Protein AF-A0A2V9KT29-F1 (afdb_monomer_lite)

Foldseek 3Di:
DVVVVVVVVVVVVVVVVVVVVVVVVVVVCVVVVLVVVCPLLCVLQVVLLVLLLVCVVPVDPVSVVSNVVSLVVLLPDLDLSSLLNLLLCLQFCSDDVSLLSSLLSLLVNAPSSQVNLVVRLPPHSDDPVVGPTDGDPNVSSCCSRPVRRNVCSVVSHGRDDD

Radius of gyration: 22.62 Å; chains: 1; bounding box: 28×69×67 Å

Structure (mmCIF, N/CA/C/O backbone):
data_AF-A0A2V9KT29-F1
#
_entry.id   AF-A0A2V9KT29-F1
#
loop_
_atom_site.group_PDB
_atom_site.id
_atom_site.type_symbol
_atom_site.label_atom_id
_atom_site.label_alt_id
_atom_site.label_comp_id
_atom_site.label_asym_id
_atom_site.label_entity_id
_atom_site.label_seq_id
_atom_site.pdbx_PDB_ins_code
_atom_site.Cartn_x
_atom_site.Cartn_y
_atom_site.Cartn_z
_atom_site.occupancy
_atom_site.B_iso_or_equiv
_atom_site.auth_seq_id
_atom_site.auth_comp_id
_atom_site.auth_asym_id
_atom_site.auth_atom_id
_atom_site.pdbx_PDB_model_num
ATOM 1 N N . MET A 1 1 ? -9.808 -50.518 45.847 1.00 51.06 1 MET A N 1
ATOM 2 C CA . MET A 1 1 ? -9.140 -49.195 45.747 1.00 51.06 1 MET A CA 1
ATOM 3 C C . MET A 1 1 ? -8.441 -48.919 44.402 1.00 51.06 1 MET A C 1
ATOM 5 O O . MET A 1 1 ? -8.273 -47.751 44.078 1.00 51.06 1 MET A O 1
ATOM 9 N N . LEU A 1 2 ? -8.078 -49.921 43.581 1.00 53.47 2 LEU A N 1
ATOM 10 C CA . LEU A 1 2 ? -7.412 -49.693 42.278 1.00 53.47 2 LEU A CA 1
ATOM 11 C C . LEU A 1 2 ? -8.312 -49.133 41.151 1.00 53.47 2 LEU A C 1
ATOM 13 O O . LEU A 1 2 ? -7.809 -48.429 40.277 1.00 53.47 2 LEU A O 1
ATOM 17 N N . SER A 1 3 ? -9.625 -49.391 41.162 1.00 56.19 3 SER A N 1
ATOM 18 C CA . SER A 1 3 ? -10.544 -48.915 40.107 1.00 56.19 3 SER A CA 1
ATOM 19 C C . SER A 1 3 ? -10.706 -47.389 40.099 1.00 56.19 3 SER A C 1
ATOM 21 O O . SER A 1 3 ? -10.730 -46.764 39.043 1.00 56.19 3 SER A O 1
ATOM 23 N N . TRP A 1 4 ? -10.723 -46.763 41.276 1.00 52.28 4 TRP A N 1
ATOM 24 C CA . TRP A 1 4 ? -11.000 -45.331 41.436 1.00 52.28 4 TRP A CA 1
ATOM 25 C C . TRP A 1 4 ? -9.875 -44.424 40.899 1.00 52.28 4 TRP A C 1
ATOM 27 O O . TRP A 1 4 ? -10.131 -43.353 40.350 1.00 52.28 4 TRP A O 1
ATOM 37 N N . ARG A 1 5 ? -8.616 -44.882 40.979 1.00 56.34 5 ARG A N 1
ATOM 38 C CA . ARG A 1 5 ? -7.452 -44.182 40.401 1.00 56.34 5 ARG A CA 1
ATOM 39 C C . ARG A 1 5 ? -7.428 -44.234 38.871 1.00 56.34 5 ARG A C 1
ATOM 41 O O . ARG A 1 5 ? -7.057 -43.246 38.244 1.00 56.34 5 ARG A O 1
ATOM 48 N N . ARG A 1 6 ? -7.864 -45.348 38.271 1.00 57.94 6 ARG A N 1
ATOM 49 C CA . ARG A 1 6 ? -7.939 -45.511 36.808 1.00 57.94 6 ARG A CA 1
ATOM 50 C C . ARG A 1 6 ? -8.980 -44.592 36.170 1.00 57.94 6 ARG A C 1
ATOM 52 O O . ARG A 1 6 ? -8.693 -43.994 35.141 1.00 57.94 6 ARG A O 1
ATOM 59 N N . HIS A 1 7 ? -10.137 -44.412 36.808 1.00 60.72 7 HIS A N 1
ATOM 60 C CA . HIS A 1 7 ? -11.159 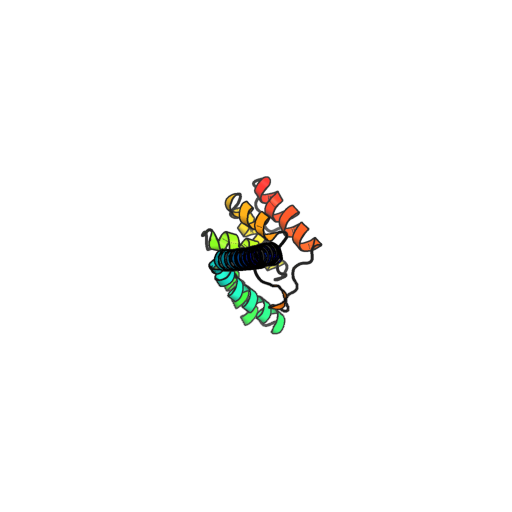-43.487 36.307 1.00 60.72 7 HIS A CA 1
ATOM 61 C C . HIS A 1 7 ? -10.687 -42.029 36.332 1.00 60.72 7 HIS A C 1
ATOM 63 O O . HIS A 1 7 ? -10.881 -41.314 35.356 1.00 60.72 7 HIS A O 1
ATOM 69 N N . ARG A 1 8 ? -10.000 -41.593 37.396 1.00 65.38 8 ARG A N 1
ATOM 70 C CA . ARG A 1 8 ? -9.429 -40.235 37.469 1.00 65.38 8 ARG A CA 1
ATOM 71 C C . ARG A 1 8 ? -8.371 -39.977 36.395 1.00 65.38 8 ARG A C 1
ATOM 73 O O . ARG A 1 8 ? -8.379 -38.912 35.790 1.00 65.38 8 ARG A O 1
ATOM 80 N N . ALA A 1 9 ? -7.502 -40.952 36.132 1.00 67.81 9 ALA A N 1
ATOM 81 C CA . ALA A 1 9 ? -6.513 -40.847 35.063 1.00 67.81 9 ALA A CA 1
ATOM 82 C C . ALA A 1 9 ? -7.171 -40.760 33.673 1.00 67.81 9 ALA A C 1
ATOM 84 O O . ALA A 1 9 ? -6.770 -39.930 32.865 1.00 67.81 9 ALA A O 1
ATOM 85 N N . ALA A 1 10 ? -8.223 -41.547 33.419 1.00 71.50 10 ALA A N 1
ATOM 86 C CA . ALA A 1 10 ? -8.967 -41.493 32.160 1.00 71.50 10 ALA A CA 1
ATOM 87 C C . ALA A 1 10 ? -9.646 -40.128 31.936 1.00 71.50 10 ALA A C 1
ATOM 89 O O . ALA A 1 10 ? -9.542 -39.568 30.849 1.00 71.50 10 ALA A O 1
ATOM 90 N N . TRP A 1 11 ? -10.269 -39.550 32.970 1.00 75.06 11 TRP A N 1
ATOM 91 C CA . TRP A 1 11 ? -10.883 -38.218 32.884 1.00 75.06 11 TRP A CA 1
ATOM 92 C C . TRP A 1 11 ? -9.866 -37.099 32.627 1.00 75.06 11 TRP A C 1
ATOM 94 O O . TRP A 1 11 ? -10.164 -36.178 31.871 1.00 75.06 11 TRP A O 1
ATOM 104 N N . LEU A 1 12 ? -8.659 -37.191 33.197 1.00 76.06 12 LEU A N 1
ATOM 105 C CA . LEU A 1 12 ? -7.583 -36.224 32.946 1.00 76.06 12 LEU A CA 1
ATOM 106 C C . LEU A 1 12 ? -7.050 -36.305 31.509 1.00 76.06 12 LEU A C 1
ATOM 108 O O . LEU A 1 12 ? -6.815 -35.270 30.891 1.00 76.06 12 LEU A O 1
ATOM 112 N N . VAL A 1 13 ? -6.901 -37.515 30.959 1.00 77.69 13 VAL A N 1
ATOM 113 C CA . VAL A 1 13 ? -6.481 -37.709 29.560 1.00 77.69 13 VAL A CA 1
ATOM 114 C C . VAL A 1 13 ? -7.535 -37.172 28.594 1.00 77.69 13 VAL A C 1
ATOM 116 O O . VAL A 1 13 ? -7.186 -36.474 27.646 1.00 77.69 13 VAL A O 1
ATOM 119 N N . ILE A 1 14 ? -8.819 -37.438 28.858 1.00 77.81 14 ILE A N 1
ATOM 120 C CA . ILE A 1 14 ? -9.921 -36.908 28.047 1.00 77.81 14 ILE A CA 1
ATOM 121 C C . ILE A 1 14 ? -9.918 -35.381 28.105 1.00 77.81 14 ILE A C 1
ATOM 123 O O . ILE A 1 14 ? -9.868 -34.754 27.058 1.00 77.81 14 ILE A O 1
ATOM 127 N N . ALA A 1 15 ? -9.877 -34.776 29.297 1.00 75.56 15 ALA A N 1
ATOM 128 C CA . ALA A 1 15 ? -9.858 -33.320 29.441 1.00 75.56 15 ALA A CA 1
ATOM 129 C C . ALA A 1 15 ? -8.665 -32.664 28.720 1.00 75.56 15 ALA A C 1
ATOM 131 O O . ALA A 1 15 ? -8.839 -31.646 28.050 1.00 75.56 15 ALA A O 1
ATOM 132 N N . GLY A 1 16 ? -7.472 -33.263 28.806 1.00 76.44 16 GLY A N 1
ATOM 133 C CA . GLY A 1 16 ? -6.290 -32.796 28.078 1.00 76.44 16 GLY A CA 1
ATOM 134 C C . GLY A 1 16 ? -6.451 -32.888 26.557 1.00 76.44 16 GLY A C 1
ATOM 135 O O . GLY A 1 16 ? -6.128 -31.936 25.849 1.00 76.44 16 GLY A O 1
ATOM 136 N N . ALA A 1 17 ? -7.008 -33.993 26.054 1.00 80.62 17 ALA A N 1
ATOM 137 C CA . ALA A 1 17 ? -7.287 -34.167 24.630 1.00 80.62 17 ALA A CA 1
ATOM 138 C C . ALA A 1 17 ? -8.342 -33.171 24.120 1.00 80.62 17 ALA A C 1
ATOM 140 O O . ALA A 1 17 ? -8.166 -32.594 23.048 1.00 80.62 17 ALA A O 1
ATOM 141 N N . THR A 1 18 ? -9.401 -32.909 24.895 1.00 82.12 18 THR A N 1
ATOM 142 C CA . THR A 1 18 ? -10.435 -31.932 24.526 1.00 82.12 18 THR A CA 1
ATOM 143 C C . THR A 1 18 ? -9.878 -30.513 24.492 1.00 82.12 18 THR A C 1
ATOM 145 O O . THR A 1 18 ? -10.160 -29.777 23.554 1.00 82.12 18 THR A O 1
ATOM 148 N N . LEU A 1 19 ? -9.051 -30.125 25.470 1.00 84.25 19 LEU A N 1
ATOM 149 C CA . LEU A 1 19 ? -8.402 -28.810 25.480 1.00 84.25 19 LEU A CA 1
ATOM 150 C C . LEU A 1 19 ? -7.433 -28.642 24.304 1.00 84.25 19 LEU A C 1
ATOM 152 O O . LEU A 1 19 ? -7.439 -27.593 23.663 1.00 84.25 19 LEU A O 1
ATOM 156 N N . GLY A 1 20 ? -6.653 -29.678 23.981 1.00 84.12 20 GLY A N 1
ATOM 157 C CA . GLY A 1 20 ? -5.776 -29.676 22.808 1.00 84.12 20 GLY A CA 1
ATOM 158 C C . GLY A 1 20 ? -6.552 -29.536 21.496 1.00 84.12 20 GLY A C 1
ATOM 159 O O . GLY A 1 20 ? -6.183 -28.729 20.643 1.00 84.12 20 GLY A O 1
ATOM 160 N N . LEU A 1 21 ? -7.668 -30.258 21.359 1.00 86.25 21 LEU A N 1
ATOM 161 C CA . LEU A 1 21 ? -8.543 -30.169 20.191 1.00 86.25 21 LEU A CA 1
ATOM 162 C C . LEU A 1 21 ? -9.209 -28.789 20.080 1.00 86.25 21 LEU A C 1
ATOM 164 O O . LEU A 1 21 ? -9.226 -28.209 18.998 1.00 86.25 21 LEU A O 1
ATOM 168 N N . CYS A 1 22 ? -9.706 -28.231 21.187 1.00 86.25 22 CYS A N 1
ATOM 169 C CA . CYS A 1 22 ? -10.268 -26.880 21.214 1.00 86.25 22 CYS A CA 1
ATOM 170 C C . CYS A 1 22 ? -9.222 -25.826 20.832 1.00 86.25 22 CYS A C 1
ATOM 172 O O . CYS A 1 22 ? -9.525 -24.944 20.034 1.00 86.25 22 CYS A O 1
ATOM 174 N N . GLY A 1 23 ? -7.989 -25.937 21.340 1.00 83.00 23 GLY A N 1
ATOM 175 C CA . GLY A 1 23 ? -6.885 -25.055 20.957 1.00 83.00 23 GLY A CA 1
ATOM 176 C C . GLY A 1 23 ? -6.604 -25.110 19.455 1.00 83.00 23 GLY A C 1
ATOM 177 O O . GLY A 1 23 ? -6.565 -24.071 18.802 1.00 83.00 23 GLY A O 1
ATOM 178 N N . LEU A 1 24 ? -6.514 -26.318 18.889 1.00 87.69 24 LEU A N 1
ATOM 179 C CA . LEU A 1 24 ? -6.324 -26.520 17.452 1.00 87.69 24 LEU A CA 1
ATOM 180 C C . LEU A 1 24 ? -7.466 -25.902 16.630 1.00 87.69 24 LEU A C 1
ATOM 182 O O . LEU A 1 24 ? -7.211 -25.210 15.648 1.00 87.69 24 LEU A O 1
ATOM 186 N N . ILE A 1 25 ? -8.721 -26.117 17.037 1.00 85.81 25 ILE A N 1
ATOM 187 C CA . ILE A 1 25 ? -9.899 -25.559 16.358 1.00 85.81 25 ILE A CA 1
ATOM 188 C C . ILE A 1 25 ? -9.870 -24.030 16.401 1.00 85.81 25 ILE A C 1
ATOM 190 O O . ILE A 1 25 ? -10.090 -23.399 15.373 1.00 85.81 25 ILE A O 1
ATOM 194 N N . VAL A 1 26 ? -9.551 -23.422 17.546 1.00 82.50 26 VAL A N 1
ATOM 195 C CA . VAL A 1 26 ? -9.444 -21.959 17.667 1.00 82.50 26 VAL A CA 1
ATOM 196 C C . VAL A 1 26 ? -8.338 -21.419 16.763 1.00 82.50 26 VAL A C 1
ATOM 198 O O . VAL A 1 26 ? -8.567 -20.454 16.038 1.00 82.50 26 VAL A O 1
ATOM 201 N N . THR A 1 27 ? -7.168 -22.062 16.724 1.00 77.44 27 THR A N 1
ATOM 202 C CA . THR A 1 27 ? -6.082 -21.667 15.817 1.00 77.44 27 THR A CA 1
ATOM 203 C C . THR A 1 27 ? -6.486 -21.805 14.347 1.00 77.44 27 THR A C 1
ATOM 205 O O . THR A 1 27 ? -6.208 -20.905 13.553 1.00 77.44 27 THR A O 1
ATOM 208 N N . LEU A 1 28 ? -7.175 -22.885 13.970 1.00 77.38 28 LEU A N 1
ATOM 209 C CA . LEU A 1 28 ? -7.664 -23.108 12.604 1.00 77.38 28 LEU A CA 1
ATOM 210 C C . LEU A 1 28 ? -8.745 -22.098 12.203 1.00 77.38 28 LEU A C 1
ATOM 212 O O . LEU A 1 28 ? -8.733 -21.595 11.083 1.00 77.38 28 LEU A O 1
ATOM 216 N N . LEU A 1 29 ? -9.660 -21.760 13.110 1.00 72.00 29 LEU A N 1
ATOM 217 C CA . LEU A 1 29 ? -10.681 -20.742 12.867 1.00 72.00 29 LEU A CA 1
ATOM 218 C C . LEU A 1 29 ? -10.062 -19.345 12.765 1.00 72.00 29 LEU A C 1
ATOM 220 O O . LEU A 1 29 ? -10.426 -18.593 11.867 1.00 72.00 29 LEU A O 1
ATOM 224 N N . TYR A 1 30 ? -9.084 -19.018 13.610 1.00 68.81 30 TYR A N 1
ATOM 225 C CA . TYR A 1 30 ? -8.365 -17.743 13.559 1.00 68.81 30 TYR A CA 1
ATOM 226 C C . TYR A 1 30 ? -7.546 -17.588 12.267 1.00 68.81 30 TYR A C 1
ATOM 228 O O . TYR A 1 30 ? -7.599 -16.555 11.597 1.00 68.81 30 TYR A O 1
ATOM 236 N N . THR A 1 31 ? -6.831 -18.637 11.859 1.00 62.06 31 THR A N 1
ATOM 237 C CA . THR A 1 31 ? -6.070 -18.644 10.596 1.00 62.06 31 THR A CA 1
ATOM 238 C C . THR A 1 31 ? -6.982 -18.626 9.370 1.00 62.06 31 THR A C 1
ATOM 240 O O . THR A 1 31 ? -6.684 -17.937 8.396 1.00 62.06 31 THR A O 1
ATOM 243 N N . ARG A 1 32 ? -8.133 -19.309 9.408 1.00 54.81 32 ARG A N 1
ATOM 244 C CA . ARG A 1 32 ? -9.126 -19.262 8.325 1.00 54.81 32 ARG A CA 1
ATOM 245 C C . ARG A 1 32 ? -9.821 -17.904 8.233 1.00 54.81 32 ARG A C 1
ATOM 247 O O . ARG A 1 32 ? -9.955 -17.387 7.131 1.00 54.81 32 ARG A O 1
ATOM 254 N N . SER A 1 33 ? -10.219 -17.322 9.365 1.00 57.22 33 SER A N 1
ATOM 255 C CA . SER A 1 33 ? -10.848 -15.995 9.431 1.00 57.22 33 SER A CA 1
ATOM 256 C C . SER A 1 33 ? -9.913 -14.922 8.891 1.00 57.22 33 SER A C 1
ATOM 258 O O . SER A 1 33 ? -10.299 -14.168 8.006 1.00 57.22 33 SER A O 1
ATOM 260 N N . SER A 1 34 ? -8.657 -14.914 9.345 1.00 55.50 34 SER A N 1
ATOM 261 C CA . SER A 1 34 ? -7.656 -13.976 8.831 1.00 55.50 34 SER A CA 1
ATOM 262 C C . SER A 1 34 ? -7.323 -14.225 7.358 1.00 55.50 34 SER A C 1
ATOM 264 O O . SER A 1 34 ? -7.005 -13.288 6.644 1.00 55.50 34 SER A O 1
ATOM 266 N N . SER A 1 35 ? -7.435 -15.455 6.848 1.00 54.41 35 SER A N 1
ATOM 267 C CA . SER A 1 35 ? -7.249 -15.722 5.413 1.00 54.41 35 SER A CA 1
ATOM 268 C C . SER A 1 35 ? -8.388 -15.176 4.546 1.00 54.41 35 SER A C 1
ATOM 270 O O . SER A 1 35 ? -8.111 -14.706 3.445 1.00 54.41 35 SER A O 1
ATOM 272 N N . PHE A 1 36 ? -9.628 -15.223 5.042 1.00 54.84 36 PHE A N 1
ATOM 273 C CA . PHE A 1 36 ? -10.825 -14.729 4.349 1.00 54.84 36 PHE A CA 1
ATOM 274 C C . PHE A 1 36 ? -10.912 -13.198 4.364 1.00 54.84 36 PHE A C 1
ATOM 276 O O . PHE A 1 36 ? -11.344 -12.587 3.393 1.00 54.84 36 PHE A O 1
ATOM 283 N N . GLU A 1 37 ? -10.461 -12.575 5.457 1.00 64.25 37 GLU A N 1
ATOM 284 C CA . GLU A 1 37 ? -10.533 -11.125 5.662 1.00 64.25 37 GLU A CA 1
ATOM 285 C C . GLU A 1 37 ? -9.739 -10.323 4.616 1.00 64.25 37 GLU A C 1
ATOM 287 O O . GLU A 1 37 ? -10.098 -9.192 4.322 1.00 64.25 37 GLU A O 1
ATOM 292 N N . TYR A 1 38 ? -8.708 -10.917 4.006 1.00 68.50 38 TYR A N 1
ATOM 293 C CA . TYR A 1 38 ? -7.841 -10.240 3.032 1.00 68.50 38 TYR A CA 1
ATOM 294 C C . TYR A 1 38 ? -8.027 -10.705 1.590 1.00 68.50 38 TYR A C 1
ATOM 296 O O . TYR A 1 38 ? -7.210 -10.350 0.747 1.00 68.50 38 TYR A O 1
ATOM 304 N N . GLU A 1 39 ? -9.003 -11.559 1.281 1.00 77.88 39 GLU A N 1
ATOM 305 C CA . GLU A 1 39 ? -9.066 -12.197 -0.043 1.00 77.88 39 GLU A CA 1
ATOM 306 C C . GLU A 1 39 ? -9.215 -11.159 -1.167 1.00 77.88 39 GLU A C 1
ATOM 308 O O . GLU A 1 39 ? -8.372 -11.099 -2.058 1.00 77.88 39 GLU A O 1
ATOM 313 N N . HIS A 1 40 ? -10.168 -10.232 -1.031 1.00 82.56 40 HIS A N 1
ATOM 314 C CA . HIS A 1 40 ? -10.399 -9.168 -2.015 1.00 82.56 40 HIS A CA 1
ATOM 315 C C . HIS A 1 40 ? -9.224 -8.185 -2.100 1.00 82.56 40 HIS A C 1
ATOM 317 O O . HIS A 1 40 ? -8.788 -7.827 -3.191 1.00 82.56 40 HIS A O 1
ATOM 323 N N . THR A 1 41 ? -8.662 -7.790 -0.954 1.00 87.00 41 THR A N 1
ATOM 324 C CA . THR A 1 41 ? -7.473 -6.930 -0.891 1.00 87.00 41 THR A CA 1
ATOM 325 C C . THR A 1 41 ? -6.303 -7.576 -1.629 1.00 87.00 41 THR A C 1
ATOM 327 O O . THR A 1 41 ? -5.642 -6.949 -2.450 1.00 87.00 41 THR A O 1
ATOM 330 N N . ARG A 1 42 ? -6.054 -8.865 -1.376 1.00 87.88 42 ARG A N 1
ATOM 331 C CA . ARG A 1 42 ? -4.959 -9.619 -1.996 1.00 87.88 42 ARG A CA 1
ATOM 332 C C . ARG A 1 42 ? -5.167 -9.800 -3.490 1.00 87.88 42 ARG A C 1
ATOM 334 O O . ARG A 1 42 ? -4.179 -9.778 -4.218 1.00 87.88 42 ARG A O 1
ATOM 341 N N . ASP A 1 43 ? -6.403 -9.977 -3.933 1.00 91.00 43 ASP A N 1
ATOM 342 C CA . ASP A 1 43 ? -6.726 -10.133 -5.349 1.00 91.00 43 ASP A CA 1
ATOM 343 C C . ASP A 1 43 ? -6.535 -8.828 -6.135 1.00 91.00 43 ASP A C 1
ATOM 345 O O . ASP A 1 43 ? -6.132 -8.883 -7.294 1.00 91.00 43 ASP A O 1
ATOM 349 N N . LEU A 1 44 ? -6.707 -7.665 -5.493 1.00 93.69 44 LEU A N 1
ATOM 350 C CA . LEU A 1 44 ? -6.335 -6.365 -6.065 1.00 93.69 44 LEU A CA 1
ATOM 351 C C . LEU A 1 44 ? -4.819 -6.119 -6.030 1.00 93.69 44 LEU A C 1
ATOM 353 O O . LEU A 1 44 ? -4.247 -5.606 -6.986 1.00 93.69 44 LEU A O 1
ATOM 357 N N . MET A 1 45 ? -4.147 -6.503 -4.943 1.00 93.44 45 MET A N 1
ATOM 358 C CA . MET A 1 45 ? -2.718 -6.225 -4.757 1.00 93.44 45 MET A CA 1
ATOM 359 C C . MET A 1 45 ? -1.797 -7.118 -5.591 1.00 93.44 45 MET A C 1
ATOM 361 O O . MET A 1 45 ? -0.790 -6.640 -6.103 1.00 93.44 45 MET A O 1
ATOM 365 N N . ARG A 1 46 ? -2.096 -8.418 -5.712 1.00 92.56 46 ARG A N 1
ATOM 366 C CA . ARG A 1 46 ? -1.250 -9.382 -6.440 1.00 92.56 46 ARG A CA 1
ATOM 367 C C . ARG A 1 46 ? -0.895 -8.943 -7.861 1.00 92.56 46 ARG A C 1
ATOM 369 O O . ARG A 1 46 ? 0.296 -8.895 -8.134 1.00 92.56 46 ARG A O 1
ATOM 376 N N . PRO A 1 47 ? -1.847 -8.580 -8.743 1.00 94.44 47 PRO A N 1
ATOM 377 C CA . PRO A 1 47 ? -1.496 -8.193 -10.107 1.00 94.44 47 PRO A CA 1
ATOM 378 C C . PRO A 1 47 ? -0.590 -6.957 -10.156 1.00 94.44 47 PRO A C 1
ATOM 380 O O . PRO A 1 47 ? 0.259 -6.875 -11.038 1.00 94.44 47 PRO A O 1
ATOM 383 N N . ILE A 1 48 ? -0.737 -6.026 -9.206 1.00 95.00 48 ILE A N 1
ATOM 384 C CA . ILE A 1 48 ? 0.116 -4.834 -9.093 1.00 95.00 48 ILE A CA 1
ATOM 385 C C . ILE A 1 48 ? 1.524 -5.229 -8.647 1.00 95.00 48 ILE A C 1
ATOM 387 O O . ILE A 1 48 ? 2.498 -4.801 -9.254 1.00 95.00 48 ILE A O 1
ATOM 391 N N . LEU A 1 49 ? 1.642 -6.076 -7.622 1.00 92.81 49 LEU A N 1
ATOM 392 C CA . LEU A 1 49 ? 2.937 -6.540 -7.121 1.00 92.81 49 LEU A CA 1
ATOM 393 C C . LEU A 1 49 ? 3.668 -7.427 -8.141 1.00 92.81 49 LEU A C 1
ATOM 395 O O . LEU A 1 49 ? 4.878 -7.298 -8.303 1.00 92.81 49 LEU A O 1
ATOM 399 N N . ASP A 1 50 ? 2.946 -8.287 -8.861 1.00 92.56 50 ASP A N 1
ATOM 400 C CA . ASP A 1 50 ? 3.498 -9.087 -9.958 1.00 92.56 50 ASP A CA 1
ATOM 401 C C . ASP A 1 50 ? 4.016 -8.181 -11.089 1.00 92.56 50 ASP A C 1
ATOM 403 O O . ASP A 1 50 ? 5.102 -8.414 -11.618 1.00 92.56 50 ASP A O 1
ATOM 407 N N . ALA A 1 51 ? 3.268 -7.128 -11.443 1.00 94.06 51 ALA A N 1
ATOM 408 C CA . ALA A 1 51 ? 3.678 -6.170 -12.469 1.00 94.06 51 ALA A CA 1
ATOM 409 C C . ALA A 1 51 ? 4.868 -5.305 -12.027 1.00 94.06 51 ALA A C 1
ATOM 411 O O . ALA A 1 51 ? 5.769 -5.074 -12.827 1.00 94.06 51 ALA A O 1
ATOM 412 N N . ALA A 1 52 ? 4.909 -4.874 -10.764 1.00 92.44 52 ALA A N 1
ATOM 413 C CA . ALA A 1 52 ? 6.042 -4.139 -10.205 1.00 92.44 52 ALA A CA 1
ATOM 414 C C . ALA A 1 52 ? 7.317 -4.995 -10.220 1.00 92.44 52 ALA A C 1
ATOM 416 O O . ALA A 1 52 ? 8.361 -4.545 -10.682 1.00 92.44 52 ALA A O 1
ATOM 417 N N . GLN A 1 53 ? 7.219 -6.258 -9.793 1.00 90.75 53 GLN A N 1
ATOM 418 C CA . GLN A 1 53 ? 8.317 -7.222 -9.870 1.00 90.75 53 GLN A CA 1
ATOM 419 C C . GLN A 1 53 ? 8.809 -7.394 -11.315 1.00 90.75 53 GLN A C 1
ATOM 421 O O . GLN A 1 53 ? 10.007 -7.322 -11.569 1.00 90.75 53 GLN A O 1
ATOM 426 N N . GLU A 1 54 ? 7.888 -7.576 -12.265 1.00 92.12 54 GLU A N 1
ATOM 427 C CA . GLU A 1 54 ? 8.215 -7.682 -13.689 1.00 92.12 54 GLU A CA 1
ATOM 428 C C . GLU A 1 54 ? 8.910 -6.415 -14.221 1.00 92.12 54 GLU A C 1
ATOM 430 O O . GLU A 1 54 ? 9.866 -6.526 -14.990 1.00 92.12 54 GLU A O 1
ATOM 435 N N . ALA A 1 55 ? 8.466 -5.229 -13.798 1.00 92.19 55 ALA A N 1
ATOM 436 C CA . ALA A 1 55 ? 9.061 -3.951 -14.178 1.00 92.19 55 ALA A CA 1
ATOM 437 C C . ALA A 1 55 ? 10.493 -3.792 -13.644 1.00 92.19 55 ALA A C 1
ATOM 439 O O . ALA A 1 55 ? 11.380 -3.418 -14.411 1.00 92.19 55 ALA A O 1
ATOM 440 N N . PHE A 1 56 ? 10.740 -4.148 -12.378 1.00 89.62 56 PHE A N 1
ATOM 441 C CA . PHE A 1 56 ? 12.090 -4.163 -11.804 1.00 89.62 56 PHE A CA 1
ATOM 442 C C . PHE A 1 56 ? 13.007 -5.197 -12.466 1.00 89.62 56 PHE A C 1
ATOM 444 O O . PHE A 1 56 ? 14.184 -4.922 -12.661 1.00 89.62 56 PHE A O 1
ATOM 451 N N . ASP A 1 57 ? 12.488 -6.375 -12.823 1.00 90.88 57 ASP A N 1
ATOM 452 C CA . ASP A 1 57 ? 13.305 -7.444 -13.411 1.00 90.88 57 ASP A CA 1
ATOM 453 C C . ASP A 1 57 ? 13.707 -7.161 -14.862 1.00 90.88 57 ASP A C 1
ATOM 455 O O . ASP A 1 57 ? 14.786 -7.563 -15.302 1.00 90.88 57 ASP A O 1
ATOM 459 N N . LYS A 1 58 ? 12.811 -6.543 -15.640 1.00 92.81 58 LYS A N 1
ATOM 460 C CA . LYS A 1 58 ? 13.020 -6.324 -17.078 1.00 92.81 58 LYS A CA 1
ATOM 461 C C . LYS A 1 58 ? 13.558 -4.945 -17.418 1.00 92.81 58 LYS A C 1
ATOM 463 O O . LYS A 1 58 ? 14.186 -4.806 -18.464 1.00 92.81 58 LYS A O 1
ATOM 468 N N . GLU A 1 59 ? 13.268 -3.953 -16.579 1.00 89.56 59 GLU A N 1
ATOM 469 C CA . GLU A 1 59 ? 13.619 -2.547 -16.794 1.00 89.56 59 GLU A CA 1
ATOM 470 C C . GLU A 1 59 ? 13.172 -2.011 -18.173 1.00 89.56 59 GLU A C 1
ATOM 472 O O . GLU A 1 59 ? 13.843 -1.175 -18.775 1.00 89.56 59 GLU A O 1
ATOM 477 N N . ASP A 1 60 ? 12.034 -2.494 -18.695 1.00 93.56 60 ASP A N 1
ATOM 478 C CA . ASP A 1 60 ? 11.485 -2.068 -19.988 1.00 93.56 60 ASP A CA 1
ATOM 479 C C . ASP A 1 60 ? 10.220 -1.210 -19.847 1.00 93.56 60 ASP A C 1
ATOM 481 O O . ASP A 1 60 ? 9.401 -1.408 -18.943 1.00 93.56 60 ASP A O 1
ATOM 485 N N . ASP A 1 61 ? 10.035 -0.277 -20.786 1.00 94.44 61 ASP A N 1
ATOM 486 C CA . ASP A 1 61 ? 8.909 0.665 -20.790 1.00 94.44 61 ASP A CA 1
ATOM 487 C C . ASP A 1 61 ? 7.554 -0.045 -20.754 1.00 94.44 61 ASP A C 1
ATOM 489 O O . ASP A 1 61 ? 6.593 0.448 -20.175 1.00 94.44 61 ASP A O 1
ATOM 493 N N . ARG A 1 62 ? 7.429 -1.211 -21.394 1.00 96.31 62 ARG A N 1
ATOM 494 C CA . ARG A 1 62 ? 6.149 -1.924 -21.465 1.00 96.31 62 ARG A CA 1
ATOM 495 C C . ARG A 1 62 ? 5.736 -2.453 -20.092 1.00 96.31 62 ARG A C 1
ATOM 497 O O . ARG A 1 62 ? 4.549 -2.432 -19.769 1.00 96.31 62 ARG A O 1
ATOM 504 N N . SER A 1 63 ? 6.694 -2.946 -19.321 1.00 94.38 63 SER A N 1
ATOM 505 C CA . SER A 1 63 ? 6.483 -3.499 -17.987 1.00 94.38 63 SER A CA 1
ATOM 506 C C . SER A 1 63 ? 6.203 -2.381 -16.982 1.00 94.38 63 SER A C 1
ATOM 508 O O . SER A 1 63 ? 5.253 -2.502 -16.209 1.00 94.38 63 SER A O 1
ATOM 510 N N . TRP A 1 64 ? 6.923 -1.255 -17.080 1.00 93.50 64 TRP A N 1
ATOM 511 C CA . TRP A 1 64 ? 6.628 -0.039 -16.311 1.00 93.50 64 TRP A CA 1
ATOM 512 C C . TRP A 1 64 ? 5.235 0.521 -16.616 1.00 93.50 64 TRP A C 1
ATOM 514 O O . TRP A 1 64 ? 4.435 0.664 -15.696 1.00 93.50 64 TRP A O 1
ATOM 524 N N . ASN A 1 65 ? 4.884 0.705 -17.894 1.00 95.62 65 ASN A N 1
ATOM 525 C CA . ASN A 1 65 ? 3.553 1.183 -18.296 1.00 95.62 65 ASN A CA 1
ATOM 526 C C . ASN A 1 65 ? 2.430 0.282 -17.760 1.00 95.62 65 ASN A C 1
ATOM 528 O O . ASN A 1 65 ? 1.413 0.765 -17.278 1.00 95.62 65 ASN A O 1
ATOM 532 N N . ARG A 1 66 ? 2.610 -1.046 -17.805 1.00 96.44 66 ARG A N 1
ATOM 533 C CA . ARG A 1 66 ? 1.622 -1.992 -17.263 1.00 96.44 66 ARG A CA 1
ATOM 534 C C . ARG A 1 66 ? 1.443 -1.828 -15.753 1.00 96.44 66 ARG A C 1
ATOM 536 O O . ARG A 1 66 ? 0.323 -1.947 -15.259 1.00 96.44 66 ARG A O 1
ATOM 543 N N . PHE A 1 67 ? 2.537 -1.650 -15.021 1.00 95.31 67 PHE A N 1
ATOM 544 C CA . PHE A 1 67 ? 2.498 -1.444 -13.579 1.00 95.31 67 PHE A CA 1
ATOM 545 C C . PHE A 1 67 ? 1.801 -0.119 -13.228 1.00 95.31 67 PHE A C 1
ATOM 547 O O . PHE A 1 67 ? 0.881 -0.122 -12.407 1.00 95.31 67 PHE A O 1
ATOM 554 N N . GLU A 1 68 ? 2.155 0.969 -13.913 1.00 94.19 68 GLU A N 1
ATOM 555 C CA . GLU A 1 68 ? 1.520 2.281 -13.754 1.00 94.19 68 GLU A CA 1
ATOM 556 C C . GLU A 1 68 ? 0.024 2.243 -14.096 1.00 94.19 68 GLU A C 1
ATOM 558 O O . GLU A 1 68 ? -0.790 2.700 -13.297 1.00 94.19 68 GLU A O 1
ATOM 563 N N . ASP A 1 69 ? -0.372 1.594 -15.196 1.00 96.56 69 ASP A N 1
ATOM 564 C CA . ASP A 1 69 ? -1.780 1.428 -15.588 1.00 96.56 69 ASP A CA 1
ATOM 565 C C . ASP A 1 69 ? -2.622 0.753 -14.492 1.00 96.56 69 ASP A C 1
ATOM 567 O O . ASP A 1 69 ? -3.798 1.085 -14.299 1.00 96.56 69 ASP A O 1
ATOM 571 N N . LEU A 1 70 ? -2.050 -0.226 -13.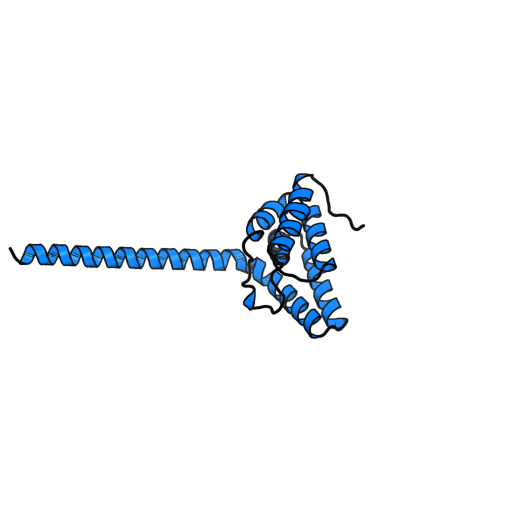783 1.00 96.69 70 LEU A N 1
ATOM 572 C CA . LEU A 1 70 ? -2.734 -0.923 -12.694 1.00 96.69 70 LEU A CA 1
ATOM 573 C C . LEU A 1 70 ? -2.844 -0.051 -11.436 1.00 96.69 70 LEU A C 1
ATOM 575 O O . LEU A 1 70 ? -3.885 -0.078 -10.772 1.00 96.69 70 LEU A O 1
ATOM 579 N N . LEU A 1 71 ? -1.815 0.740 -11.120 1.00 95.44 71 LEU A N 1
ATOM 580 C CA . LEU A 1 71 ? -1.879 1.726 -10.038 1.00 95.44 71 LEU A CA 1
ATOM 581 C C . LEU A 1 71 ? -2.913 2.814 -10.330 1.00 95.44 71 LEU A C 1
ATOM 583 O O . LEU A 1 71 ? -3.710 3.158 -9.457 1.00 95.44 71 LEU A O 1
ATOM 587 N N . ASP A 1 72 ? -2.968 3.290 -11.568 1.00 94.94 72 ASP A N 1
ATOM 588 C CA . ASP A 1 72 ? -3.946 4.267 -12.037 1.00 94.94 72 ASP A CA 1
ATOM 589 C C . ASP A 1 72 ? -5.383 3.748 -11.917 1.00 94.94 72 ASP A C 1
ATOM 591 O O . ASP A 1 72 ? -6.292 4.465 -11.486 1.00 94.94 72 ASP A O 1
ATOM 595 N N . GLN A 1 73 ? -5.608 2.480 -12.271 1.00 95.94 73 GLN A N 1
ATOM 596 C CA . GLN A 1 73 ? -6.904 1.826 -12.094 1.00 95.94 73 GLN A CA 1
ATOM 597 C C . GLN A 1 73 ? -7.291 1.744 -10.617 1.00 95.94 73 GLN A C 1
ATOM 599 O O . GLN A 1 73 ? -8.408 2.127 -10.261 1.00 95.94 73 GLN A O 1
ATOM 604 N N . LEU A 1 74 ? -6.366 1.314 -9.753 1.00 95.88 74 LEU A N 1
ATOM 605 C CA . LEU A 1 74 ? -6.596 1.249 -8.310 1.00 95.88 74 LEU A CA 1
ATOM 606 C C . LEU A 1 74 ? -6.874 2.637 -7.710 1.00 95.88 74 LEU A C 1
ATOM 608 O O . LEU A 1 74 ? -7.718 2.776 -6.827 1.00 95.88 74 LEU A O 1
ATOM 612 N N . SER A 1 75 ? -6.186 3.665 -8.207 1.00 93.19 75 SER A N 1
ATOM 613 C CA . SER A 1 75 ? -6.332 5.060 -7.789 1.00 93.19 75 SER A CA 1
ATOM 614 C C . SER A 1 75 ? -7.728 5.613 -8.115 1.00 93.19 75 SER A C 1
ATOM 616 O O . SER A 1 75 ? -8.341 6.327 -7.312 1.00 93.19 75 SER A O 1
ATOM 618 N N . ARG A 1 76 ? -8.279 5.240 -9.276 1.00 94.69 76 ARG A N 1
ATOM 619 C CA . ARG A 1 76 ? -9.628 5.641 -9.710 1.00 94.69 76 ARG A CA 1
ATOM 620 C C . ARG A 1 76 ? -10.739 4.875 -8.995 1.00 94.69 76 ARG A C 1
ATOM 622 O O . ARG A 1 76 ? -11.843 5.406 -8.875 1.00 94.69 76 ARG A O 1
ATOM 629 N N . ASP A 1 77 ? -10.466 3.672 -8.500 1.00 94.50 77 ASP A N 1
ATOM 630 C CA . ASP A 1 77 ? -11.423 2.890 -7.720 1.00 94.50 77 ASP A CA 1
ATOM 631 C C . ASP A 1 77 ? -11.664 3.542 -6.341 1.00 94.50 77 ASP A C 1
ATOM 633 O O . ASP A 1 77 ? -10.741 3.833 -5.582 1.00 94.50 77 ASP A O 1
ATOM 637 N N . GLN A 1 78 ? -12.930 3.826 -6.030 1.00 91.62 78 GLN A N 1
ATOM 638 C CA . GLN A 1 78 ? -13.358 4.487 -4.791 1.00 91.62 78 GLN A CA 1
ATOM 639 C C . GLN A 1 78 ? -13.999 3.514 -3.791 1.00 91.62 78 GLN A C 1
ATOM 641 O O . GLN A 1 78 ? -14.666 3.950 -2.849 1.00 91.62 78 GLN A O 1
ATOM 646 N N . THR A 1 79 ? -13.859 2.206 -4.009 1.00 92.38 79 THR A N 1
ATOM 647 C CA . THR A 1 79 ? -14.390 1.183 -3.111 1.00 92.38 79 THR A CA 1
ATOM 648 C C . THR A 1 79 ? -13.518 0.994 -1.863 1.00 92.38 79 THR A C 1
ATOM 650 O O . THR A 1 79 ? -12.305 1.191 -1.911 1.00 92.38 79 THR A O 1
ATOM 653 N N . PRO A 1 80 ? -14.096 0.513 -0.743 1.00 91.88 80 PRO A N 1
ATOM 654 C CA . PRO A 1 80 ? -13.322 0.198 0.460 1.00 91.88 80 PRO A CA 1
ATOM 655 C C . PRO A 1 80 ? -12.218 -0.847 0.233 1.00 91.88 80 PRO A C 1
ATOM 657 O O . PRO A 1 80 ? -11.187 -0.814 0.895 1.00 91.88 80 PRO A O 1
ATOM 660 N N . ALA A 1 81 ? -12.417 -1.771 -0.713 1.00 91.50 81 ALA A N 1
ATOM 661 C CA . ALA A 1 81 ? -11.406 -2.766 -1.062 1.00 91.50 81 ALA A CA 1
ATOM 662 C C . ALA A 1 81 ? -10.183 -2.121 -1.733 1.00 91.50 81 ALA A C 1
ATOM 664 O O . ALA A 1 81 ? -9.056 -2.532 -1.461 1.00 91.50 81 ALA A O 1
ATOM 665 N N . ALA A 1 82 ? -10.394 -1.096 -2.565 1.00 93.44 82 ALA A N 1
ATOM 666 C CA . ALA A 1 82 ? -9.314 -0.320 -3.163 1.00 93.44 82 ALA A CA 1
ATOM 667 C C . ALA A 1 82 ? -8.591 0.552 -2.126 1.00 93.44 82 ALA A C 1
ATOM 669 O O . ALA A 1 82 ? -7.364 0.622 -2.150 1.00 93.44 82 ALA A O 1
ATOM 670 N N . ASP A 1 83 ? -9.325 1.147 -1.177 1.00 94.94 83 ASP A N 1
ATOM 671 C CA . ASP A 1 83 ? -8.752 1.859 -0.023 1.00 94.94 83 ASP A CA 1
ATOM 672 C C . ASP A 1 83 ? -7.812 0.942 0.775 1.00 94.94 83 ASP A C 1
ATOM 674 O O . ASP A 1 83 ? -6.661 1.294 1.051 1.00 94.94 83 ASP A O 1
ATOM 678 N N . GLU A 1 84 ? -8.287 -0.265 1.087 1.00 95.00 84 GLU A N 1
ATOM 679 C CA . GLU A 1 84 ? -7.517 -1.271 1.811 1.00 95.00 84 GLU A CA 1
ATOM 680 C C . GLU A 1 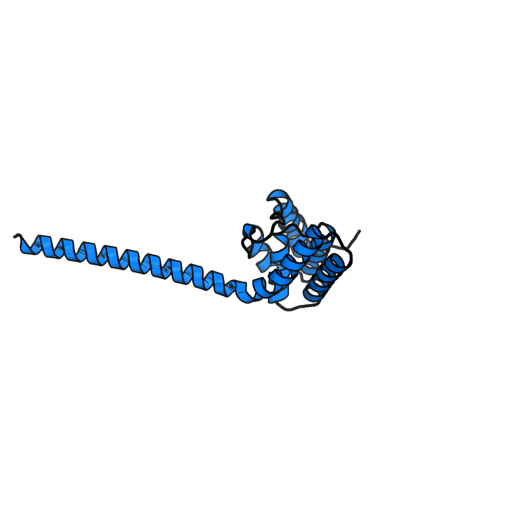84 ? -6.306 -1.763 1.007 1.00 95.00 84 GLU A C 1
ATOM 682 O O . GLU A 1 84 ? -5.207 -1.873 1.552 1.00 95.00 84 GLU A O 1
ATOM 687 N N . ALA A 1 85 ? -6.472 -2.021 -0.292 1.00 95.25 85 ALA A N 1
ATOM 688 C CA . ALA A 1 85 ? -5.388 -2.481 -1.156 1.00 95.25 85 ALA A CA 1
ATOM 689 C C . ALA A 1 85 ? -4.291 -1.420 -1.313 1.00 95.25 85 ALA A C 1
ATOM 691 O O . ALA A 1 85 ? -3.113 -1.753 -1.187 1.00 95.25 85 ALA A O 1
ATOM 692 N N . SER A 1 86 ? -4.650 -0.147 -1.508 1.00 95.75 86 SER A N 1
ATOM 693 C CA . SER A 1 86 ? -3.680 0.952 -1.573 1.00 95.75 86 SER A CA 1
ATOM 694 C C . SER A 1 86 ? -2.885 1.084 -0.274 1.00 95.75 86 SER A C 1
ATOM 696 O O . SER A 1 86 ? -1.662 1.181 -0.321 1.00 95.75 86 SER A O 1
ATOM 698 N N . ALA A 1 87 ? -3.549 1.020 0.886 1.00 95.31 87 ALA A N 1
ATOM 699 C CA . ALA A 1 87 ? -2.860 1.047 2.177 1.00 95.31 87 ALA A CA 1
ATOM 700 C C . ALA A 1 87 ? -1.936 -0.169 2.362 1.00 95.31 87 ALA A C 1
ATOM 702 O O . ALA A 1 87 ? -0.840 -0.044 2.904 1.00 95.31 87 ALA A O 1
ATOM 703 N N . GLY A 1 88 ? -2.352 -1.346 1.889 1.00 93.06 88 GLY A N 1
ATOM 704 C CA . GLY A 1 88 ? -1.540 -2.558 1.929 1.00 93.06 88 GLY A CA 1
ATOM 705 C C . GLY A 1 88 ? -0.299 -2.498 1.033 1.00 93.06 88 GLY A C 1
ATOM 706 O O . GLY A 1 88 ? 0.739 -3.054 1.395 1.00 93.06 88 GLY A O 1
ATOM 707 N N . LEU A 1 89 ? -0.385 -1.836 -0.126 1.00 93.88 89 LEU A N 1
ATOM 708 C CA . LEU A 1 89 ? 0.738 -1.694 -1.060 1.00 93.88 89 LEU A CA 1
ATOM 709 C C . LEU A 1 89 ? 1.884 -0.853 -0.481 1.00 93.88 89 LEU A C 1
ATOM 711 O O . LEU A 1 89 ? 3.035 -1.159 -0.777 1.00 93.88 89 LEU A O 1
ATOM 715 N N . LEU A 1 90 ? 1.604 0.098 0.420 1.00 92.94 90 LEU A N 1
ATOM 716 C CA . LEU A 1 90 ? 2.636 0.884 1.120 1.00 92.94 90 LEU A CA 1
ATOM 717 C C . LEU A 1 90 ? 3.588 0.030 1.979 1.00 92.94 90 LEU A C 1
ATOM 719 O O . LEU A 1 90 ? 4.645 0.495 2.398 1.00 92.94 90 LEU A O 1
ATOM 723 N N . CYS A 1 91 ? 3.249 -1.232 2.264 1.00 90.88 91 CYS A N 1
ATOM 724 C CA . CYS A 1 91 ? 4.160 -2.138 2.962 1.00 90.88 91 CYS A CA 1
ATOM 725 C C . CYS A 1 91 ? 5.337 -2.628 2.097 1.00 90.88 91 CYS A C 1
ATOM 727 O O . CYS A 1 91 ? 6.290 -3.194 2.644 1.00 90.88 91 CYS A O 1
ATOM 729 N N . TYR A 1 92 ? 5.267 -2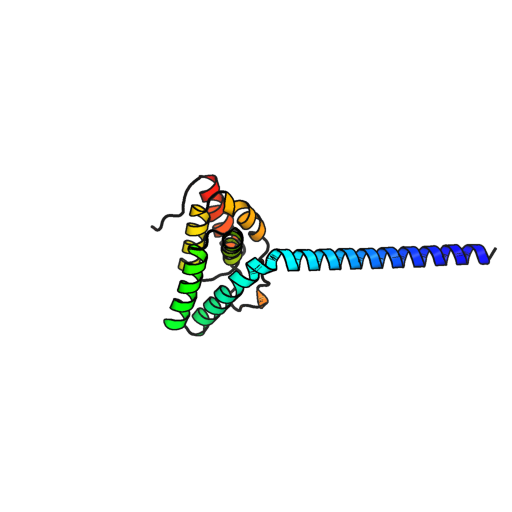.467 0.775 1.00 89.75 92 TYR A N 1
ATOM 730 C CA . TYR A 1 92 ? 6.246 -2.982 -0.182 1.00 89.75 92 TYR A CA 1
ATOM 731 C C . TYR A 1 92 ? 6.979 -1.830 -0.851 1.00 89.75 92 TYR A C 1
ATOM 733 O O . TYR A 1 92 ? 6.380 -0.807 -1.174 1.00 89.75 92 TYR A O 1
ATOM 741 N N . TYR A 1 93 ? 8.273 -2.015 -1.100 1.00 87.19 93 TYR A N 1
ATOM 742 C CA . TYR A 1 93 ? 9.001 -1.084 -1.943 1.00 87.19 93 TYR A CA 1
ATOM 743 C C . TYR A 1 93 ? 8.604 -1.305 -3.406 1.00 87.19 93 TYR A C 1
ATOM 745 O O . TYR A 1 93 ? 8.964 -2.318 -4.003 1.00 87.19 93 TYR A O 1
ATOM 753 N N . ILE A 1 94 ? 7.855 -0.354 -3.965 1.00 88.00 94 ILE A N 1
ATOM 754 C CA . ILE A 1 94 ? 7.387 -0.370 -5.361 1.00 88.00 94 ILE A CA 1
ATOM 755 C C . ILE A 1 94 ? 7.919 0.825 -6.175 1.00 88.00 94 ILE A C 1
ATOM 757 O O . ILE A 1 94 ? 7.407 1.120 -7.249 1.00 88.00 94 ILE A O 1
ATOM 761 N N . GLY A 1 95 ? 8.951 1.505 -5.663 1.00 87.44 95 GLY A N 1
ATOM 762 C CA . GLY A 1 95 ? 9.513 2.740 -6.221 1.00 87.44 95 GLY A CA 1
ATOM 763 C C . GLY A 1 95 ? 8.980 4.007 -5.540 1.00 87.44 95 GLY A C 1
ATOM 764 O O . GLY A 1 95 ? 7.874 4.013 -5.003 1.00 87.44 95 GLY A O 1
ATOM 765 N N . SER A 1 96 ? 9.777 5.082 -5.558 1.00 86.31 96 SER A N 1
ATOM 766 C CA . SER A 1 96 ? 9.459 6.344 -4.868 1.00 86.31 96 SER A CA 1
ATOM 767 C C . SER A 1 96 ? 8.225 7.038 -5.443 1.00 86.31 96 SER A C 1
ATOM 769 O O . SER A 1 96 ? 7.281 7.298 -4.708 1.00 86.31 96 SER A O 1
ATOM 771 N N . HIS A 1 97 ? 8.187 7.253 -6.761 1.00 89.25 97 HIS A N 1
ATOM 772 C CA . HIS A 1 97 ? 7.056 7.922 -7.407 1.00 89.25 97 HIS A CA 1
ATOM 773 C C . HIS A 1 97 ? 5.728 7.139 -7.256 1.00 89.25 97 HIS A C 1
ATOM 775 O O . HIS A 1 97 ? 4.734 7.719 -6.822 1.00 89.25 97 HIS A O 1
ATOM 781 N N . PRO A 1 98 ? 5.688 5.808 -7.473 1.00 91.00 98 PRO A N 1
ATOM 782 C CA . PRO A 1 98 ? 4.511 4.998 -7.153 1.00 91.00 98 PRO A CA 1
ATOM 783 C C . PRO A 1 98 ? 4.049 5.074 -5.690 1.00 91.00 98 PRO A C 1
ATOM 785 O O . PRO A 1 98 ? 2.846 5.060 -5.421 1.00 91.00 98 PRO A O 1
ATOM 788 N N . ALA A 1 99 ? 4.983 5.140 -4.736 1.00 89.88 99 ALA A N 1
ATOM 789 C CA . ALA A 1 99 ? 4.646 5.283 -3.322 1.00 89.88 99 ALA A CA 1
ATOM 790 C C . ALA A 1 99 ? 4.000 6.649 -3.033 1.00 89.88 99 ALA A C 1
ATOM 792 O O . ALA A 1 99 ? 2.968 6.694 -2.364 1.00 89.88 99 ALA A O 1
ATOM 793 N N . GLU A 1 100 ? 4.540 7.734 -3.594 1.00 90.50 100 GLU A N 1
ATOM 794 C CA . GLU A 1 100 ? 3.962 9.081 -3.494 1.00 90.50 100 GLU A CA 1
ATOM 795 C C . GLU A 1 100 ? 2.536 9.123 -4.059 1.00 90.50 100 GLU A C 1
ATOM 797 O O . GLU A 1 100 ? 1.624 9.588 -3.377 1.00 90.50 100 GLU A O 1
ATOM 802 N N . MET A 1 101 ? 2.299 8.529 -5.236 1.00 91.69 101 MET A N 1
ATOM 803 C CA . MET A 1 101 ? 0.955 8.430 -5.822 1.00 91.69 101 MET A CA 1
ATOM 804 C C . MET A 1 101 ? -0.040 7.701 -4.905 1.00 91.69 101 MET A C 1
ATOM 806 O O . MET A 1 101 ? -1.209 8.088 -4.799 1.00 91.69 101 MET A O 1
ATOM 810 N N . LEU A 1 102 ? 0.396 6.631 -4.229 1.00 94.06 102 LEU A N 1
ATOM 811 C CA . LEU A 1 102 ? -0.447 5.920 -3.266 1.00 94.06 102 LEU A CA 1
ATOM 812 C C . LEU A 1 102 ? -0.773 6.797 -2.054 1.00 94.06 102 LEU A C 1
ATOM 814 O O . LEU A 1 102 ? -1.931 6.825 -1.627 1.00 94.06 102 LEU A O 1
ATOM 818 N N . VAL A 1 103 ? 0.212 7.515 -1.508 1.00 94.69 103 VAL A N 1
ATOM 819 C CA . VAL A 1 103 ? 0.016 8.425 -0.369 1.00 94.69 103 VAL A CA 1
ATOM 820 C C . VAL A 1 103 ? -0.893 9.591 -0.755 1.00 94.69 103 VAL A C 1
ATOM 822 O O . VAL A 1 103 ? -1.844 9.891 -0.030 1.00 94.69 103 VAL A O 1
ATOM 825 N N . GLU A 1 104 ? -0.685 10.212 -1.914 1.00 93.38 104 GLU A N 1
ATOM 826 C CA . GLU A 1 104 ? -1.580 11.234 -2.459 1.00 93.38 104 GLU A CA 1
ATOM 827 C C . GLU A 1 104 ? -3.013 10.706 -2.550 1.00 93.38 104 GLU A C 1
ATOM 829 O O . GLU A 1 104 ? -3.953 11.323 -2.039 1.00 93.38 104 GLU A O 1
ATOM 834 N N . ASN A 1 105 ? -3.205 9.530 -3.142 1.00 93.31 105 ASN A N 1
ATOM 835 C CA . ASN A 1 105 ? -4.536 8.965 -3.278 1.00 93.31 105 ASN A CA 1
ATOM 836 C C . ASN A 1 105 ? -5.190 8.694 -1.908 1.00 93.31 105 ASN A C 1
ATOM 838 O O . ASN A 1 105 ? -6.337 9.081 -1.669 1.00 93.31 105 ASN A O 1
ATOM 842 N N . LEU A 1 106 ? -4.456 8.082 -0.978 1.00 95.75 106 LEU A N 1
ATOM 843 C CA . LEU A 1 106 ? -4.946 7.777 0.368 1.00 95.75 106 LEU A CA 1
ATOM 844 C C . LEU A 1 106 ? -5.266 9.046 1.169 1.00 95.75 106 LEU A C 1
ATOM 846 O O . LEU A 1 106 ? -6.275 9.087 1.877 1.00 95.75 106 LEU A O 1
ATOM 850 N N . THR A 1 107 ? -4.475 10.107 1.017 1.00 95.50 107 THR A N 1
ATOM 851 C CA . THR A 1 107 ? -4.739 11.395 1.673 1.00 95.50 107 THR A CA 1
ATOM 852 C C . THR A 1 107 ? -5.950 12.110 1.069 1.00 95.50 107 THR A C 1
ATOM 854 O O . THR A 1 107 ? -6.783 12.617 1.821 1.00 95.50 107 THR A O 1
ATOM 857 N N . ARG A 1 108 ? -6.162 12.036 -0.256 1.00 93.88 108 ARG A N 1
ATOM 858 C CA . ARG A 1 108 ? -7.414 12.477 -0.913 1.00 93.88 108 ARG A CA 1
ATOM 859 C C . ARG A 1 108 ? -8.631 11.682 -0.445 1.00 93.88 108 ARG A C 1
ATOM 861 O O . ARG A 1 108 ? -9.726 12.233 -0.319 1.00 93.88 108 ARG A O 1
ATOM 868 N N . ARG A 1 109 ? -8.466 10.380 -0.188 1.00 93.88 109 ARG A N 1
ATOM 869 C CA . ARG A 1 109 ? -9.519 9.536 0.396 1.00 93.88 109 ARG A CA 1
ATOM 870 C C . ARG A 1 109 ? -9.847 9.979 1.821 1.00 93.88 109 ARG A C 1
ATOM 872 O O . ARG A 1 109 ? -11.022 9.945 2.194 1.00 93.88 109 ARG A O 1
ATOM 879 N N . GLY A 1 110 ? -8.854 10.445 2.573 1.00 94.44 110 GLY A N 1
ATOM 880 C CA . GLY A 1 110 ? -9.038 11.087 3.867 1.00 94.44 110 GLY A CA 1
ATOM 881 C C . GLY A 1 110 ? -9.409 10.089 4.972 1.00 94.44 110 GLY A C 1
ATOM 882 O O . GLY A 1 110 ? -8.921 8.956 4.971 1.00 94.44 110 GLY A O 1
ATOM 883 N N . PRO A 1 111 ? -10.288 10.459 5.926 1.00 95.88 111 PRO A N 1
ATOM 884 C CA . PRO A 1 111 ? -10.571 9.645 7.112 1.00 95.88 111 PRO A CA 1
ATOM 885 C C . PRO A 1 111 ? -11.016 8.200 6.845 1.00 95.88 111 PRO A C 1
ATOM 887 O O . PRO A 1 111 ? -10.810 7.344 7.703 1.00 95.88 111 PRO A O 1
ATOM 890 N N . ARG A 1 112 ? -11.588 7.896 5.669 1.00 94.75 112 ARG A N 1
ATOM 891 C CA . ARG A 1 112 ? -11.979 6.520 5.304 1.00 94.75 112 ARG A CA 1
ATOM 892 C C . ARG A 1 112 ? -10.792 5.567 5.132 1.00 94.75 112 ARG A C 1
ATOM 894 O O . ARG A 1 112 ? -10.967 4.371 5.316 1.00 94.75 112 ARG A O 1
ATOM 901 N N . ALA A 1 113 ? -9.603 6.084 4.813 1.00 94.75 113 ALA A N 1
ATOM 902 C CA . ALA A 1 113 ? -8.399 5.281 4.611 1.00 94.75 113 ALA A CA 1
ATOM 903 C C . ALA A 1 113 ? -7.664 4.955 5.926 1.00 94.75 113 ALA A C 1
ATOM 905 O O . ALA A 1 113 ? -6.902 3.988 5.986 1.00 94.75 113 ALA A O 1
ATOM 906 N N . LEU A 1 114 ? -7.910 5.728 6.996 1.00 94.88 114 LEU A N 1
ATOM 907 C CA . LEU A 1 114 ? -7.214 5.588 8.283 1.00 94.88 114 LEU A CA 1
ATOM 908 C C . LEU A 1 114 ? -7.276 4.178 8.882 1.00 94.88 114 LEU A C 1
ATOM 910 O O . LEU A 1 114 ? -6.222 3.693 9.294 1.00 94.88 114 LEU A O 1
ATOM 914 N N . PRO A 1 115 ? -8.434 3.484 8.920 1.00 94.75 115 PRO A N 1
ATOM 915 C CA . PRO A 1 115 ? -8.492 2.152 9.514 1.00 94.75 115 PRO A CA 1
ATOM 916 C C . PRO A 1 115 ? -7.539 1.163 8.835 1.00 94.75 115 PRO A C 1
ATOM 918 O O . PRO A 1 115 ? -6.953 0.317 9.504 1.00 94.75 115 PRO A O 1
ATOM 921 N N . TYR A 1 116 ? -7.347 1.283 7.520 1.00 94.50 116 TYR A N 1
ATOM 922 C CA . TYR A 1 116 ? -6.477 0.394 6.749 1.00 94.50 116 TYR A CA 1
ATOM 923 C C . TYR A 1 116 ? -4.996 0.746 6.909 1.00 94.50 116 TYR A C 1
ATOM 925 O O . TYR A 1 116 ? -4.160 -0.148 7.041 1.00 94.50 116 TYR A O 1
ATOM 933 N N . LEU A 1 117 ? -4.671 2.039 6.978 1.00 94.44 117 LEU A N 1
ATOM 934 C CA . LEU A 1 117 ? -3.319 2.504 7.295 1.00 94.44 117 LEU A CA 1
ATOM 935 C C . LEU A 1 117 ? -2.882 2.023 8.686 1.00 94.44 117 LEU A C 1
ATOM 937 O O . LEU A 1 117 ? -1.806 1.448 8.845 1.00 94.44 117 LEU A O 1
ATOM 941 N N . GLU A 1 118 ? -3.749 2.172 9.689 1.00 92.81 118 GLU A N 1
ATOM 942 C CA . GLU A 1 118 ? -3.482 1.694 11.049 1.00 92.81 118 GLU A CA 1
ATOM 943 C C . GLU A 1 118 ? -3.380 0.162 11.121 1.00 92.81 118 GLU A C 1
ATOM 945 O O . GLU A 1 118 ? -2.587 -0.362 11.912 1.00 92.81 118 GLU A O 1
ATOM 950 N N . LYS A 1 119 ? -4.140 -0.551 10.277 1.00 89.62 119 LYS A N 1
ATOM 951 C CA . LYS A 1 119 ? -4.116 -2.015 10.153 1.00 89.62 119 LYS A CA 1
ATOM 952 C C . LYS A 1 119 ? -2.780 -2.527 9.609 1.00 89.62 119 LYS A C 1
ATOM 954 O O . LYS A 1 119 ? -2.225 -3.469 10.176 1.00 89.62 119 LYS A O 1
ATOM 959 N N . PHE A 1 120 ? -2.249 -1.916 8.548 1.00 90.50 120 PHE A N 1
ATOM 960 C CA . PHE A 1 120 ? -1.090 -2.452 7.821 1.00 90.50 120 PHE A CA 1
ATOM 961 C C . PHE A 1 120 ? 0.267 -1.860 8.195 1.00 90.50 120 PHE A C 1
ATOM 963 O O . PHE A 1 120 ? 1.280 -2.490 7.897 1.00 90.50 120 PHE A O 1
ATOM 970 N N . ARG A 1 121 ? 0.323 -0.737 8.928 1.00 87.50 121 ARG A N 1
ATOM 971 C CA . ARG A 1 121 ? 1.595 -0.083 9.313 1.00 87.50 121 ARG A CA 1
ATOM 972 C C . ARG A 1 121 ? 2.645 -1.016 9.940 1.00 87.50 121 ARG A C 1
ATOM 974 O O . ARG A 1 121 ? 3.840 -0.780 9.812 1.00 87.50 121 ARG A O 1
ATOM 981 N N . ASN A 1 122 ? 2.206 -2.095 10.598 1.00 83.12 122 ASN A N 1
ATOM 982 C CA . ASN A 1 122 ? 3.088 -3.060 11.264 1.00 83.12 122 ASN A CA 1
ATOM 983 C C . ASN A 1 122 ? 3.169 -4.427 10.576 1.00 83.12 122 ASN A C 1
ATOM 985 O O . ASN A 1 122 ? 4.152 -5.144 10.763 1.00 83.12 122 ASN A O 1
ATOM 989 N N . VAL A 1 123 ? 2.124 -4.835 9.850 1.00 83.31 123 VAL A N 1
ATOM 990 C CA . VAL A 1 123 ? 1.994 -6.202 9.332 1.00 83.31 123 VAL A CA 1
ATOM 991 C C . VAL A 1 123 ? 1.507 -6.152 7.885 1.00 83.31 123 VAL A C 1
ATOM 993 O O . VAL A 1 123 ? 0.378 -5.723 7.651 1.00 83.31 123 VAL A O 1
ATOM 996 N N . PRO A 1 124 ? 2.309 -6.626 6.916 1.00 85.19 124 PRO A N 1
ATOM 997 C CA . PRO A 1 124 ? 1.912 -6.627 5.516 1.00 85.19 124 PRO A CA 1
ATOM 998 C C . PRO A 1 124 ? 0.790 -7.649 5.247 1.00 85.19 124 PRO A C 1
ATOM 1000 O O . PRO A 1 124 ? 0.809 -8.751 5.809 1.00 85.19 124 PRO A O 1
ATOM 1003 N N . PRO A 1 125 ? -0.157 -7.354 4.338 1.00 84.94 125 PRO A N 1
ATOM 1004 C CA . PRO A 1 125 ? -1.263 -8.262 4.010 1.00 84.94 125 PRO A CA 1
ATOM 1005 C C . PRO A 1 125 ? -0.828 -9.512 3.228 1.00 84.94 125 PRO A C 1
ATOM 1007 O O . PRO A 1 125 ? -1.515 -10.543 3.272 1.00 84.94 125 PRO A O 1
ATOM 1010 N N . ILE A 1 126 ? 0.298 -9.451 2.508 1.00 83.88 126 ILE A N 1
ATOM 1011 C CA . ILE A 1 126 ? 0.903 -10.573 1.773 1.00 83.88 126 ILE A CA 1
ATOM 1012 C C . ILE A 1 126 ? 2.317 -10.831 2.312 1.00 83.88 126 ILE A C 1
ATOM 1014 O O . ILE A 1 126 ? 3.106 -9.919 2.548 1.00 83.88 126 ILE A O 1
ATOM 1018 N N . ALA A 1 127 ? 2.672 -12.097 2.511 1.00 77.25 127 ALA A N 1
ATOM 1019 C CA . ALA A 1 127 ? 4.007 -12.429 2.983 1.00 77.25 127 ALA A CA 1
ATOM 1020 C C . ALA A 1 127 ? 5.073 -12.033 1.945 1.00 77.25 127 ALA A C 1
ATOM 1022 O O . ALA A 1 127 ? 4.995 -12.427 0.782 1.00 77.25 127 ALA A O 1
ATOM 1023 N N . ALA A 1 128 ? 6.073 -11.280 2.395 1.00 68.69 128 ALA A N 1
ATOM 1024 C CA . ALA A 1 128 ? 7.076 -10.644 1.547 1.00 68.69 128 ALA A CA 1
ATOM 1025 C C . ALA A 1 128 ? 7.941 -11.592 0.727 1.00 68.69 128 ALA A C 1
ATOM 1027 O O . ALA A 1 128 ? 8.302 -11.257 -0.385 1.00 68.69 128 ALA A O 1
ATOM 1028 N N . TRP A 1 129 ? 8.224 -12.792 1.241 1.00 67.50 129 TRP A N 1
ATOM 1029 C CA . TRP A 1 129 ? 9.073 -13.781 0.565 1.00 67.50 129 TRP A CA 1
ATOM 1030 C C . TRP A 1 129 ? 8.559 -14.204 -0.821 1.00 67.50 129 TRP A C 1
ATOM 1032 O O . TRP A 1 129 ? 9.281 -14.867 -1.559 1.00 67.50 129 TRP A O 1
ATOM 1042 N N . ARG A 1 130 ? 7.308 -13.870 -1.163 1.00 68.31 130 ARG A N 1
ATOM 1043 C CA . ARG A 1 130 ? 6.728 -14.115 -2.488 1.00 68.31 130 ARG A CA 1
ATOM 1044 C C . ARG A 1 130 ? 7.216 -13.156 -3.569 1.00 68.31 130 ARG A C 1
ATOM 1046 O O . ARG A 1 130 ? 7.109 -13.512 -4.734 1.00 68.31 130 ARG A O 1
ATOM 1053 N N . TYR A 1 131 ? 7.725 -11.990 -3.194 1.00 71.69 131 TYR A N 1
ATOM 1054 C CA . TYR A 1 131 ? 8.236 -10.990 -4.121 1.00 71.69 131 TYR A CA 1
ATOM 1055 C C . TYR A 1 131 ? 9.708 -10.747 -3.796 1.00 71.69 131 TYR A C 1
ATOM 1057 O O . TYR A 1 131 ? 10.096 -10.757 -2.628 1.00 71.69 131 TYR A O 1
ATOM 1065 N N . SER A 1 132 ? 10.545 -10.579 -4.820 1.00 62.47 132 SER A N 1
ATOM 1066 C CA . SER A 1 132 ? 11.946 -10.203 -4.593 1.00 62.47 132 SER A CA 1
ATOM 1067 C C . SER A 1 132 ? 12.074 -8.725 -4.208 1.00 62.47 132 SER A C 1
ATOM 1069 O O . SER A 1 132 ? 13.063 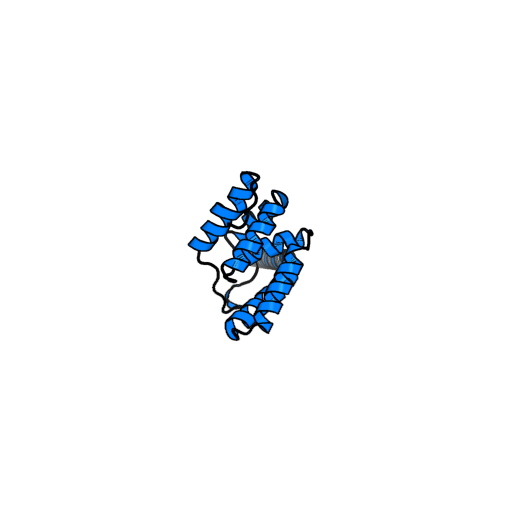-8.339 -3.586 1.00 62.47 132 SER A O 1
ATOM 1071 N N . MET A 1 133 ? 11.035 -7.929 -4.500 1.00 66.31 133 MET A N 1
ATOM 1072 C CA . MET A 1 133 ? 10.838 -6.597 -3.937 1.00 66.31 133 MET A CA 1
ATOM 1073 C C . MET A 1 133 ? 10.898 -6.656 -2.410 1.00 66.31 133 MET A C 1
ATOM 1075 O O . MET A 1 133 ? 10.183 -7.423 -1.756 1.00 66.31 133 MET A O 1
ATOM 1079 N N . VAL A 1 134 ? 11.770 -5.833 -1.835 1.00 65.62 134 VAL A N 1
ATOM 1080 C CA . VAL A 1 134 ? 11.978 -5.786 -0.391 1.00 65.62 134 VAL A CA 1
ATOM 1081 C C . VAL A 1 134 ? 10.716 -5.208 0.255 1.00 65.62 134 VAL A C 1
ATOM 1083 O O . VAL A 1 134 ? 10.121 -4.252 -0.249 1.00 65.62 134 VAL A O 1
ATOM 1086 N N . LEU A 1 135 ? 10.295 -5.764 1.397 1.00 72.00 135 LEU A N 1
ATOM 1087 C CA . LEU A 1 135 ? 9.444 -4.982 2.297 1.00 72.00 135 LEU A CA 1
ATOM 1088 C C . LEU A 1 135 ? 10.138 -3.648 2.521 1.00 72.00 135 LEU A C 1
ATOM 1090 O O . LEU A 1 135 ? 11.323 -3.657 2.858 1.00 72.00 135 LEU A O 1
ATOM 1094 N N . ALA A 1 136 ? 9.406 -2.542 2.403 1.00 67.19 136 ALA A N 1
ATOM 1095 C CA . ALA A 1 136 ? 9.952 -1.255 2.808 1.00 67.19 136 ALA A CA 1
ATOM 1096 C C . ALA A 1 136 ? 10.555 -1.416 4.212 1.00 67.19 136 ALA A C 1
ATOM 1098 O O . ALA A 1 136 ? 9.996 -2.144 5.052 1.00 67.19 136 ALA A O 1
ATOM 1099 N N . SER A 1 137 ? 11.737 -0.846 4.440 1.00 75.00 137 SER A N 1
ATOM 1100 C CA . SER A 1 137 ? 12.424 -0.986 5.720 1.00 75.00 137 SER A CA 1
ATOM 1101 C C . SER A 1 137 ? 11.514 -0.508 6.855 1.00 75.00 137 SER A C 1
ATOM 1103 O O . SER A 1 137 ? 10.546 0.222 6.645 1.00 75.00 137 SER A O 1
ATOM 1105 N N . SER A 1 138 ? 11.776 -0.942 8.091 1.00 75.69 138 SER A N 1
ATOM 1106 C CA . SER A 1 138 ? 10.930 -0.504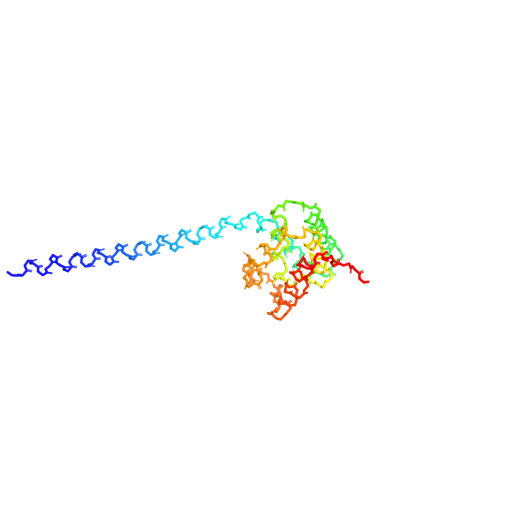 9.211 1.00 75.69 138 SER A CA 1
ATOM 1107 C C . SER A 1 138 ? 10.894 1.021 9.343 1.00 75.69 138 SER A C 1
ATOM 1109 O O . SER A 1 138 ? 9.861 1.550 9.738 1.00 75.69 138 SER A O 1
ATOM 1111 N N . GLU A 1 139 ? 12.000 1.688 9.011 1.00 81.00 139 GLU A N 1
ATOM 1112 C CA . GLU A 1 139 ? 12.140 3.143 9.009 1.00 81.00 139 GLU A CA 1
ATOM 1113 C C . GLU A 1 139 ? 11.323 3.782 7.881 1.00 81.00 139 GLU A C 1
ATOM 1115 O O . GLU A 1 139 ? 10.452 4.596 8.168 1.00 81.00 139 GLU A O 1
ATOM 1120 N N . GLU A 1 140 ? 11.494 3.335 6.631 1.00 79.81 140 GLU A N 1
ATOM 1121 C CA . GLU A 1 140 ? 10.710 3.834 5.486 1.00 79.81 140 GLU A CA 1
ATOM 1122 C C . GLU A 1 140 ? 9.206 3.623 5.685 1.00 79.81 140 GLU A C 1
ATOM 1124 O O . GLU A 1 140 ? 8.411 4.512 5.398 1.00 79.81 140 GLU A O 1
ATOM 1129 N N . ARG A 1 141 ? 8.794 2.473 6.237 1.00 81.25 141 ARG A N 1
ATOM 1130 C CA . ARG A 1 141 ? 7.381 2.236 6.564 1.00 81.25 141 ARG A CA 1
ATOM 1131 C C . ARG A 1 141 ? 6.873 3.202 7.626 1.00 81.25 141 ARG A C 1
ATOM 1133 O O . ARG A 1 141 ? 5.752 3.669 7.494 1.00 81.25 141 ARG A O 1
ATOM 1140 N N . HIS A 1 142 ? 7.648 3.495 8.672 1.00 84.50 142 HIS A N 1
ATOM 1141 C CA . HIS A 1 142 ? 7.210 4.469 9.679 1.00 84.50 142 HIS A CA 1
ATOM 1142 C C . HIS A 1 142 ? 7.099 5.871 9.075 1.00 84.50 142 HIS A C 1
ATOM 1144 O O . HIS A 1 142 ? 6.092 6.532 9.307 1.00 84.50 142 HIS A O 1
ATOM 1150 N N . ALA A 1 143 ? 8.061 6.290 8.249 1.00 87.12 143 ALA A N 1
ATOM 1151 C CA . ALA A 1 143 ? 7.997 7.576 7.558 1.00 87.12 143 ALA A CA 1
ATOM 1152 C C . ALA A 1 143 ? 6.736 7.679 6.676 1.00 87.12 143 ALA A C 1
ATOM 1154 O O . ALA A 1 143 ? 5.892 8.550 6.884 1.00 87.12 143 ALA A O 1
ATOM 1155 N N . ILE A 1 144 ? 6.531 6.713 5.777 1.00 89.12 144 ILE A N 1
ATOM 1156 C CA . ILE A 1 144 ? 5.399 6.710 4.839 1.00 89.12 144 ILE A CA 1
ATOM 1157 C C . ILE A 1 144 ? 4.048 6.605 5.568 1.00 89.12 144 ILE A C 1
ATOM 1159 O O . ILE A 1 144 ? 3.107 7.337 5.259 1.00 89.12 144 ILE A O 1
ATOM 1163 N N . PHE A 1 145 ? 3.910 5.691 6.536 1.00 92.62 145 PHE A N 1
ATOM 1164 C CA . PHE A 1 145 ? 2.631 5.505 7.226 1.00 92.62 145 PHE A CA 1
ATOM 1165 C C . PHE A 1 145 ? 2.356 6.616 8.236 1.00 92.62 145 PHE A C 1
ATOM 1167 O O . PHE A 1 145 ? 1.281 7.212 8.192 1.00 92.62 145 PHE A O 1
ATOM 1174 N N . ASP A 1 146 ? 3.273 6.864 9.171 1.00 91.06 146 ASP A N 1
ATOM 1175 C CA . ASP A 1 146 ? 3.003 7.727 10.320 1.00 91.06 146 ASP A CA 1
ATOM 1176 C C . ASP A 1 146 ? 3.243 9.206 10.000 1.00 91.06 146 ASP A C 1
ATOM 1178 O O . ASP A 1 146 ? 2.432 10.036 10.415 1.00 91.06 146 ASP A O 1
ATOM 1182 N N . GLU A 1 147 ? 4.311 9.549 9.273 1.00 87.75 147 GLU A N 1
ATOM 1183 C CA . GLU A 1 147 ? 4.699 10.947 9.030 1.00 87.75 147 GLU A CA 1
ATOM 1184 C C . GLU A 1 147 ? 4.010 11.553 7.808 1.00 87.75 147 GLU A C 1
ATOM 1186 O O . GLU A 1 147 ? 3.630 12.726 7.845 1.00 87.75 147 GLU A O 1
ATOM 1191 N N . GLU A 1 148 ? 3.783 10.750 6.770 1.00 90.88 148 GLU A N 1
ATOM 1192 C CA . GLU A 1 148 ? 3.113 11.194 5.551 1.00 90.88 148 GLU A CA 1
ATOM 1193 C C . GLU A 1 148 ? 1.618 10.866 5.596 1.00 90.88 148 GLU A C 1
ATOM 1195 O O . GLU A 1 148 ? 0.802 11.742 5.885 1.00 90.88 148 GLU A O 1
ATOM 1200 N N . ALA A 1 149 ? 1.223 9.610 5.380 1.00 93.81 149 ALA A N 1
ATOM 1201 C CA . ALA A 1 149 ? -0.178 9.269 5.134 1.00 93.81 149 ALA A CA 1
ATOM 1202 C C . ALA A 1 149 ? -1.105 9.581 6.327 1.00 93.81 149 ALA A C 1
ATOM 1204 O O . ALA A 1 149 ? -2.066 10.345 6.200 1.00 93.81 149 ALA A O 1
ATOM 1205 N N . ILE A 1 150 ? -0.838 9.006 7.506 1.00 95.62 150 ILE A N 1
ATOM 1206 C CA . ILE A 1 150 ? -1.705 9.152 8.687 1.00 95.62 150 ILE A CA 1
ATOM 1207 C C . ILE A 1 150 ? -1.686 10.595 9.199 1.00 95.62 150 ILE A C 1
ATOM 1209 O O . ILE A 1 150 ? -2.743 11.136 9.540 1.00 95.62 150 ILE A O 1
ATOM 1213 N N . SER A 1 151 ? -0.508 11.221 9.267 1.00 95.19 151 SER A N 1
ATOM 1214 C CA . SER A 1 151 ? -0.364 12.601 9.739 1.00 95.19 151 SER A CA 1
ATOM 1215 C C . SER A 1 151 ? -1.122 13.583 8.849 1.00 95.19 151 SER A C 1
ATOM 1217 O O . SER A 1 151 ? -1.929 14.358 9.367 1.00 95.19 151 SER A O 1
ATOM 1219 N N . LEU A 1 152 ? -0.944 13.508 7.522 1.00 94.88 152 LEU A N 1
ATOM 1220 C CA . LEU A 1 152 ? -1.636 14.380 6.568 1.00 94.88 152 LEU A CA 1
ATOM 1221 C C . LEU A 1 152 ? -3.154 14.223 6.674 1.00 94.88 152 LEU A C 1
ATOM 1223 O O . LEU A 1 152 ? -3.859 15.217 6.857 1.00 94.88 152 LEU A O 1
ATOM 1227 N N . ILE A 1 153 ? -3.663 12.986 6.697 1.00 95.88 153 ILE A N 1
ATOM 1228 C CA . ILE A 1 153 ? -5.107 12.748 6.840 1.00 95.88 153 ILE A CA 1
ATOM 1229 C C . ILE A 1 153 ? -5.641 13.341 8.149 1.00 95.88 153 ILE A C 1
ATOM 1231 O O . ILE A 1 153 ? -6.702 13.966 8.156 1.00 95.88 153 ILE A O 1
ATOM 1235 N N . ARG A 1 154 ? -4.918 13.177 9.265 1.00 94.81 154 ARG A N 1
ATOM 1236 C CA . ARG A 1 154 ? -5.329 13.729 10.568 1.00 94.81 154 ARG A CA 1
ATOM 1237 C C . ARG A 1 154 ? -5.311 15.258 10.595 1.00 94.81 154 ARG A C 1
ATOM 1239 O O . ARG A 1 154 ? -6.117 15.842 11.317 1.00 94.81 154 ARG A O 1
ATOM 1246 N N . ARG A 1 155 ? -4.437 15.900 9.815 1.00 94.88 155 ARG A N 1
ATOM 1247 C CA . ARG A 1 155 ? -4.425 17.360 9.618 1.00 94.88 155 ARG A CA 1
ATOM 1248 C C . ARG A 1 155 ? -5.465 17.843 8.600 1.00 94.88 155 ARG A C 1
ATOM 1250 O O . ARG A 1 155 ? -5.699 19.043 8.509 1.00 94.88 155 ARG A O 1
ATOM 1257 N N . GLY A 1 156 ? -6.125 16.932 7.881 1.00 92.88 156 GLY A N 1
ATOM 1258 C CA . GLY A 1 156 ? -7.032 17.276 6.783 1.00 92.88 156 GLY A CA 1
ATOM 1259 C C . GLY A 1 156 ? -6.292 17.793 5.546 1.00 92.88 156 GLY A C 1
ATOM 1260 O O . GLY A 1 156 ? -6.858 18.553 4.765 1.00 92.88 156 GLY A O 1
ATOM 1261 N N . GLU A 1 157 ? -5.028 17.407 5.396 1.00 92.81 157 GLU A N 1
ATOM 1262 C CA . GLU A 1 157 ? -4.152 17.780 4.293 1.00 92.81 157 GLU A CA 1
ATOM 1263 C C . GLU A 1 157 ? -4.079 16.648 3.264 1.00 92.81 157 GLU A C 1
ATOM 1265 O O . GLU A 1 157 ? -4.225 15.467 3.585 1.00 92.81 157 GLU A O 1
ATOM 1270 N N . VAL A 1 158 ? -3.837 17.031 2.015 1.00 90.75 158 VAL A N 1
ATOM 1271 C CA . VAL A 1 158 ? -3.568 16.119 0.904 1.00 90.75 158 VAL A CA 1
ATOM 1272 C C . VAL A 1 158 ? -2.103 16.279 0.535 1.00 90.75 158 VAL A C 1
ATOM 1274 O O . VAL A 1 158 ? -1.622 17.414 0.466 1.00 90.75 158 VAL A O 1
ATOM 1277 N N . LEU A 1 159 ? -1.404 15.164 0.312 1.00 87.50 159 LEU A N 1
ATOM 1278 C CA . LEU A 1 159 ? -0.081 15.220 -0.299 1.00 87.50 159 LEU A CA 1
ATOM 1279 C C . LEU A 1 159 ? -0.269 15.789 -1.708 1.00 87.50 159 LEU A C 1
ATOM 1281 O O . LEU A 1 159 ? -0.927 15.165 -2.531 1.00 87.50 159 LEU A O 1
ATOM 1285 N N . ASN A 1 160 ? 0.229 16.996 -1.950 1.00 78.00 160 ASN A N 1
ATOM 1286 C CA . ASN A 1 160 ? 0.265 17.579 -3.284 1.00 78.00 160 ASN A CA 1
ATOM 1287 C C . ASN A 1 160 ? 1.708 17.497 -3.772 1.00 78.00 160 ASN A C 1
ATOM 1289 O O . ASN A 1 160 ? 2.609 17.875 -3.018 1.00 78.00 160 ASN A O 1
ATOM 1293 N N . ASP A 1 161 ? 1.889 17.027 -5.005 1.00 55.09 161 ASP A N 1
ATOM 1294 C CA . ASP A 1 161 ? 3.172 17.035 -5.709 1.00 55.09 161 ASP A CA 1
ATOM 1295 C C . ASP A 1 161 ? 3.865 18.401 -5.562 1.00 55.09 161 ASP A C 1
ATOM 1297 O O . ASP A 1 161 ? 3.239 19.455 -5.743 1.00 55.09 161 ASP A O 1
ATOM 1301 N N . PHE A 1 162 ? 5.152 18.371 -5.210 1.00 44.47 162 PHE A N 1
ATOM 1302 C CA . PHE A 1 162 ? 6.052 19.520 -5.328 1.00 44.47 162 PHE A CA 1
ATOM 1303 C C . PHE A 1 162 ? 6.548 19.671 -6.766 1.00 44.47 162 PHE A C 1
ATOM 1305 O O . PHE A 1 162 ? 6.911 18.644 -7.379 1.00 44.47 162 PHE A O 1
#

pLDDT: mean 84.44, std 12.68, range [44.47, 96.69]

Sequence (162 aa):
MLSWRRHRAAWLVIAGATLGLCGLIVTLLYTRSSSFEYEHTRDLMRPILDAAQEAFDKEDDRSWNRFEDLLDQLSRDQTPAADEASAGLLCYYIGSHPAEMLVENLTRRGPRALPYLEKFRNVPPIAAWRYSMVLASSEERHAIFDEEAISLIRRGEVLNDF

Secondary structure (DSSP, 8-state):
-HHHHHHHHHHHHHHHHHHHHHHHHHHHHHHHHHHHHTHHHHHHHHHHHHHHHHHHHH--HHHHHHHHHHHHHHHH--SHHHHHHHHHHTTB---HHHHHHHHHHHHHHGGGTHHHHHHHSSS-SS-GGGSSSPBPPHHHHHIIIIIIIIHHHHHT------